Protein AF-A0AA40WEY6-F1 (afdb_monomer_lite)

Organism: NCBI:txid44276

Structure (mmCIF, N/CA/C/O backbone):
data_AF-A0AA40WEY6-F1
#
_entry.id   AF-A0AA40WEY6-F1
#
loop_
_atom_site.group_PDB
_atom_site.id
_atom_site.type_symbol
_atom_site.label_atom_id
_atom_site.label_alt_id
_atom_site.label_comp_id
_atom_site.label_asym_id
_atom_site.label_entity_id
_atom_site.label_seq_id
_atom_site.pdbx_PDB_ins_code
_atom_site.Cartn_x
_atom_site.Cartn_y
_atom_site.Cartn_z
_atom_site.occupancy
_atom_site.B_iso_or_equiv
_atom_site.auth_seq_id
_atom_site.auth_comp_id
_atom_site.auth_asym_id
_atom_site.auth_atom_id
_atom_site.pdbx_PDB_model_num
ATOM 1 N N . MET A 1 1 ? 8.053 16.768 31.066 1.00 33.12 1 MET A N 1
ATOM 2 C CA . MET A 1 1 ? 6.865 16.520 30.219 1.00 33.12 1 MET A CA 1
ATOM 3 C C . MET A 1 1 ? 7.210 15.390 29.254 1.00 33.12 1 MET A C 1
ATOM 5 O O . MET A 1 1 ? 7.901 15.615 28.272 1.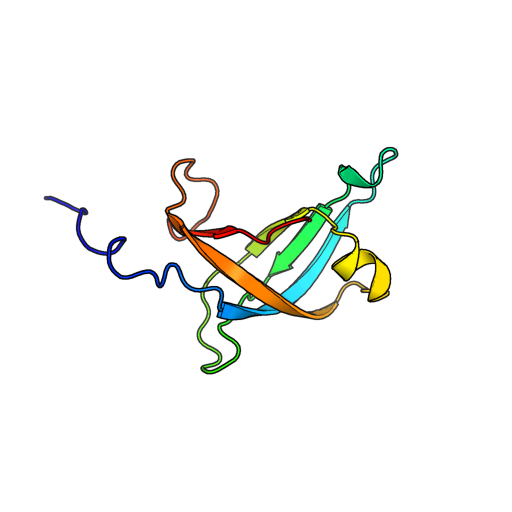00 33.12 1 MET A O 1
ATOM 9 N N . THR A 1 2 ? 6.877 14.150 29.611 1.00 35.31 2 THR A N 1
ATOM 10 C CA . THR A 1 2 ? 7.358 12.923 28.951 1.00 35.31 2 THR A CA 1
ATOM 11 C C . THR A 1 2 ? 6.358 12.433 27.902 1.00 35.31 2 THR A C 1
ATOM 13 O O . THR A 1 2 ? 5.405 11.722 28.205 1.00 35.31 2 THR A O 1
ATOM 16 N N . ALA A 1 3 ? 6.591 12.780 26.636 1.00 39.34 3 ALA A N 1
ATOM 17 C CA . ALA A 1 3 ? 5.861 12.242 25.485 1.00 39.34 3 ALA A CA 1
ATOM 18 C C . ALA A 1 3 ? 6.329 10.811 25.137 1.00 39.34 3 ALA A C 1
ATOM 20 O O . ALA A 1 3 ? 6.797 10.551 24.033 1.00 39.34 3 ALA A O 1
ATOM 21 N N . GLN A 1 4 ? 6.273 9.880 26.097 1.00 41.78 4 GLN A N 1
ATOM 22 C CA . GLN A 1 4 ? 6.926 8.569 25.968 1.00 41.78 4 GLN A CA 1
ATOM 23 C C . GLN A 1 4 ? 5.980 7.361 25.858 1.00 41.78 4 GLN A C 1
ATOM 25 O O . GLN A 1 4 ? 6.470 6.241 25.768 1.00 41.78 4 GLN A O 1
ATOM 30 N N . ASN A 1 5 ? 4.652 7.540 25.796 1.00 41.00 5 ASN A N 1
ATOM 31 C CA . ASN A 1 5 ? 3.728 6.417 26.046 1.00 41.00 5 ASN A CA 1
ATOM 32 C C . ASN A 1 5 ? 2.725 6.004 24.951 1.00 41.00 5 ASN A C 1
ATOM 34 O O . ASN A 1 5 ? 1.935 5.098 25.196 1.00 41.00 5 ASN A O 1
ATOM 38 N N . SER A 1 6 ? 2.751 6.550 23.732 1.00 46.59 6 SER A N 1
ATOM 39 C CA . SER A 1 6 ? 1.788 6.140 22.680 1.00 46.59 6 SER A CA 1
ATOM 40 C C . SER A 1 6 ? 2.329 5.137 21.646 1.00 46.59 6 SER A C 1
ATOM 42 O O . SER A 1 6 ? 1.550 4.529 20.915 1.00 46.59 6 SER A O 1
ATOM 44 N N . LEU A 1 7 ? 3.643 4.883 21.599 1.00 48.06 7 LEU A N 1
ATOM 45 C CA . LEU A 1 7 ? 4.251 3.951 20.629 1.00 48.06 7 LEU A CA 1
ATOM 46 C C . LEU A 1 7 ? 4.201 2.471 21.051 1.00 48.06 7 LEU A C 1
ATOM 48 O O . LEU A 1 7 ? 4.427 1.589 20.220 1.00 48.06 7 LEU A O 1
ATOM 52 N N . HIS A 1 8 ? 3.891 2.178 22.319 1.00 46.44 8 HIS A N 1
ATOM 53 C CA . HIS A 1 8 ? 3.832 0.808 22.847 1.00 46.44 8 HIS A CA 1
ATOM 54 C C . HIS A 1 8 ? 2.573 0.019 22.430 1.00 46.44 8 HIS A C 1
ATOM 56 O O . HIS A 1 8 ? 2.514 -1.186 22.662 1.00 46.44 8 HIS A O 1
ATOM 62 N N . ILE A 1 9 ? 1.608 0.655 21.754 1.00 52.66 9 ILE A N 1
ATOM 63 C CA . ILE A 1 9 ? 0.301 0.068 21.392 1.00 52.66 9 ILE A CA 1
ATOM 64 C C . ILE A 1 9 ? 0.157 -0.103 19.869 1.00 52.66 9 ILE A C 1
ATOM 66 O O . ILE A 1 9 ? -0.938 -0.095 19.316 1.00 52.66 9 ILE A O 1
ATOM 70 N N . LEU A 1 10 ? 1.263 -0.231 19.136 1.00 55.66 10 LEU A N 1
ATOM 71 C CA . LEU A 1 10 ? 1.183 -0.510 17.704 1.00 55.66 10 LEU A CA 1
ATOM 72 C C . LEU A 1 10 ? 1.292 -2.020 17.495 1.00 55.66 10 LEU A C 1
ATOM 74 O O . LEU A 1 10 ? 2.332 -2.605 17.826 1.00 55.66 10 LEU A O 1
ATOM 78 N N . PRO A 1 11 ? 0.241 -2.684 16.976 1.00 52.47 11 PRO A N 1
ATOM 79 C CA . PRO A 1 11 ? 0.278 -4.119 16.768 1.00 52.47 11 PRO A CA 1
ATOM 80 C C . PRO A 1 11 ? 1.468 -4.457 15.868 1.00 52.47 11 PRO A C 1
ATOM 82 O O . PRO A 1 11 ? 1.551 -4.039 14.717 1.00 52.47 11 PRO A O 1
ATOM 85 N N . ARG A 1 12 ? 2.404 -5.256 16.395 1.00 62.47 12 ARG A N 1
ATOM 86 C CA . ARG A 1 12 ? 3.531 -5.811 15.621 1.00 62.47 12 ARG A CA 1
ATOM 87 C C . ARG A 1 12 ? 3.068 -6.807 14.548 1.00 62.47 12 ARG 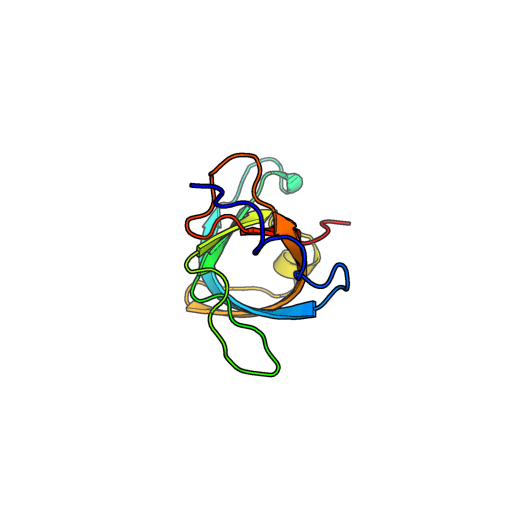A C 1
ATOM 89 O O . ARG A 1 12 ? 3.886 -7.274 13.751 1.00 62.47 12 ARG A O 1
ATOM 96 N N . LYS A 1 13 ? 1.776 -7.155 14.563 1.00 78.38 13 LYS A N 1
ATOM 97 C CA . LYS A 1 13 ? 1.113 -8.009 13.583 1.00 78.38 13 LYS A CA 1
ATOM 98 C C . LYS A 1 13 ? 1.060 -7.309 12.227 1.00 78.38 13 LYS A C 1
ATOM 100 O O . LYS A 1 13 ? 1.124 -6.087 12.120 1.00 78.38 13 LYS A O 1
ATOM 105 N N . ARG A 1 14 ? 1.021 -8.124 11.179 1.00 83.81 14 ARG A N 1
ATOM 106 C CA . ARG A 1 14 ? 0.806 -7.634 9.824 1.00 83.81 14 ARG A CA 1
ATOM 107 C C . ARG A 1 14 ? -0.684 -7.314 9.693 1.00 83.81 14 ARG A C 1
ATOM 109 O O . ARG A 1 14 ? -1.503 -8.163 10.029 1.00 83.81 14 ARG A O 1
ATOM 116 N N . THR A 1 15 ? -0.998 -6.105 9.256 1.00 89.75 15 THR A N 1
ATOM 117 C CA . THR A 1 15 ? -2.366 -5.590 9.154 1.00 89.75 15 THR A CA 1
ATOM 118 C C . THR A 1 15 ? -2.613 -5.129 7.726 1.00 89.75 15 THR A C 1
ATOM 120 O O . THR A 1 15 ? -1.676 -4.681 7.059 1.00 89.75 15 THR A O 1
ATOM 123 N N . ARG A 1 16 ? -3.858 -5.251 7.261 1.00 92.94 16 ARG A N 1
ATOM 124 C CA . ARG A 1 16 ? -4.255 -4.809 5.929 1.00 92.94 16 ARG A CA 1
ATOM 125 C C . ARG A 1 16 ? -4.642 -3.335 5.926 1.00 92.94 16 ARG A C 1
ATOM 127 O O . ARG A 1 16 ? -5.409 -2.874 6.776 1.00 92.94 16 ARG A O 1
ATOM 134 N N . PHE A 1 17 ? -4.110 -2.622 4.948 1.00 94.25 17 PHE A N 1
ATOM 135 C CA . PHE A 1 17 ? -4.362 -1.214 4.691 1.00 94.25 17 PHE A CA 1
ATOM 136 C C . PHE A 1 17 ? -4.880 -1.036 3.272 1.00 94.25 17 PHE A C 1
ATOM 138 O O . PHE A 1 17 ? -4.660 -1.894 2.416 1.00 94.25 17 PHE A O 1
ATOM 145 N N . ARG A 1 18 ? -5.526 0.100 3.040 1.00 95.88 18 ARG A N 1
ATOM 146 C CA . ARG A 1 18 ? -5.861 0.611 1.716 1.00 95.88 18 ARG A CA 1
ATOM 147 C C . ARG A 1 18 ? -5.234 1.988 1.559 1.00 95.88 18 ARG A C 1
ATOM 149 O O . ARG A 1 18 ? -5.309 2.780 2.493 1.00 95.88 18 ARG A O 1
ATOM 156 N N . GLY A 1 19 ? -4.619 2.261 0.417 1.00 95.69 19 GLY A N 1
ATOM 157 C CA . GLY A 1 19 ? -4.109 3.585 0.064 1.00 95.69 19 GLY A CA 1
ATOM 158 C C . GLY A 1 19 ? -4.407 3.906 -1.393 1.00 95.69 19 GLY A C 1
ATOM 159 O O . GLY A 1 19 ? -4.704 3.001 -2.172 1.00 95.69 19 GLY A O 1
ATOM 160 N N . MET A 1 20 ? -4.334 5.184 -1.741 1.00 97.56 20 MET A N 1
ATOM 161 C CA . MET A 1 20 ? -4.489 5.667 -3.109 1.00 97.56 20 MET A CA 1
ATOM 162 C C . MET A 1 20 ? -3.119 5.921 -3.729 1.00 97.56 20 MET A C 1
ATOM 164 O O . MET A 1 20 ? -2.240 6.477 -3.070 1.00 97.56 20 MET A O 1
ATOM 168 N N . VAL A 1 21 ? -2.925 5.516 -4.978 1.00 97.25 21 VAL A N 1
ATOM 169 C CA . VAL A 1 21 ? -1.686 5.764 -5.716 1.00 97.25 21 VAL A CA 1
ATOM 170 C C . VAL A 1 21 ? -1.615 7.241 -6.083 1.00 97.25 21 VAL A C 1
ATOM 172 O O . VAL A 1 21 ? -2.450 7.741 -6.829 1.00 97.25 21 VAL A O 1
ATOM 175 N N . GLU A 1 22 ? -0.616 7.940 -5.549 1.00 97.25 22 GLU A N 1
ATOM 176 C CA . GLU A 1 22 ? -0.365 9.360 -5.827 1.00 97.25 22 GLU A CA 1
ATOM 177 C C . GLU A 1 22 ? 0.726 9.554 -6.883 1.00 97.25 22 GLU A C 1
ATOM 179 O O . GLU A 1 22 ? 0.693 10.503 -7.654 1.00 97.25 22 GLU A O 1
ATOM 184 N N . SER A 1 23 ? 1.723 8.671 -6.935 1.00 96.50 23 SER A N 1
ATOM 185 C CA . SER A 1 23 ? 2.705 8.658 -8.022 1.00 96.50 23 SER A CA 1
ATOM 186 C C . SER A 1 23 ? 3.472 7.343 -8.069 1.00 96.50 23 SER A C 1
ATOM 188 O O . SER A 1 23 ? 3.646 6.662 -7.054 1.00 96.50 23 SER A O 1
ATOM 190 N N . ILE A 1 24 ? 3.970 7.002 -9.257 1.00 95.25 24 ILE A N 1
ATOM 191 C CA . ILE A 1 24 ? 4.887 5.884 -9.476 1.00 95.25 24 ILE A CA 1
ATOM 192 C C . ILE A 1 24 ? 6.178 6.452 -10.063 1.00 95.25 24 ILE A C 1
ATOM 194 O O . ILE A 1 24 ? 6.180 7.085 -11.115 1.00 95.25 24 ILE A O 1
ATOM 198 N N . LEU A 1 25 ? 7.285 6.247 -9.354 1.00 93.81 25 LEU A N 1
ATOM 199 C CA . LEU A 1 25 ? 8.609 6.725 -9.738 1.00 93.81 25 LEU A CA 1
ATOM 200 C C . LEU A 1 25 ? 9.409 5.546 -10.284 1.00 93.81 25 LEU A C 1
ATOM 202 O O . LEU A 1 25 ? 9.938 4.727 -9.523 1.00 93.81 25 LEU A O 1
ATOM 206 N N . HIS A 1 26 ? 9.489 5.457 -11.607 1.00 92.88 26 HIS A N 1
ATOM 207 C CA . HIS A 1 26 ? 10.282 4.436 -12.278 1.00 92.88 26 HIS A CA 1
ATOM 208 C C . HIS A 1 26 ? 11.771 4.785 -12.239 1.00 92.88 26 HIS A C 1
ATOM 210 O O . HIS A 1 26 ? 12.172 5.925 -12.467 1.00 92.88 26 HIS A O 1
ATOM 216 N N . HIS A 1 27 ? 12.599 3.782 -11.967 1.00 92.50 27 HIS A N 1
ATOM 217 C CA . HIS A 1 27 ? 14.051 3.901 -11.973 1.00 92.50 27 HIS A CA 1
ATOM 218 C C . HIS A 1 27 ? 14.672 2.877 -12.932 1.00 92.50 27 HIS A C 1
ATOM 220 O O . HIS A 1 27 ? 14.119 1.794 -13.122 1.00 92.50 27 HIS A O 1
ATOM 226 N N . LYS A 1 28 ? 15.852 3.185 -13.499 1.00 90.88 28 LYS A N 1
ATOM 227 C CA . LYS A 1 28 ? 16.580 2.280 -14.416 1.00 90.88 28 LYS A CA 1
ATOM 228 C C . LYS A 1 28 ? 16.831 0.900 -13.802 1.00 90.88 28 LYS A C 1
ATOM 230 O O . LYS A 1 28 ? 16.740 -0.107 -14.487 1.00 90.88 28 LYS A O 1
ATOM 235 N N . ASN A 1 29 ? 17.142 0.872 -12.505 1.00 88.75 29 ASN A N 1
ATOM 236 C CA . ASN A 1 29 ? 17.105 -0.341 -11.690 1.00 88.75 29 ASN A CA 1
ATOM 237 C C . ASN A 1 29 ? 15.689 -0.508 -11.092 1.00 88.75 29 ASN A C 1
ATOM 239 O O . ASN A 1 29 ? 15.336 0.290 -10.214 1.00 88.75 29 ASN A O 1
ATOM 243 N N . PRO A 1 30 ? 14.909 -1.533 -11.494 1.00 85.25 30 PRO A N 1
ATOM 244 C CA . PRO A 1 30 ? 13.542 -1.751 -11.019 1.00 85.25 30 PRO A CA 1
ATOM 245 C C . PRO A 1 30 ? 13.412 -1.858 -9.496 1.00 85.25 30 PRO A C 1
ATOM 247 O O . PRO A 1 30 ? 12.426 -1.379 -8.942 1.00 85.25 30 PRO A O 1
ATOM 250 N N . GLU A 1 31 ? 14.417 -2.393 -8.795 1.00 86.06 31 GLU A N 1
ATOM 251 C CA . GLU A 1 31 ? 14.408 -2.515 -7.327 1.00 86.06 31 GLU A CA 1
ATOM 252 C C . GLU A 1 31 ? 14.470 -1.153 -6.613 1.00 86.06 31 GLU A C 1
ATOM 254 O O . GLU A 1 31 ? 14.090 -1.008 -5.448 1.00 86.06 31 GLU A O 1
ATOM 259 N N . GLN A 1 32 ? 14.932 -0.121 -7.317 1.00 89.81 32 GLN A N 1
ATOM 260 C CA . GLN A 1 32 ? 14.967 1.251 -6.820 1.00 89.81 32 GLN A CA 1
ATOM 261 C C . GLN A 1 32 ? 13.720 2.055 -7.202 1.00 89.81 32 GLN A C 1
ATOM 263 O O . GLN A 1 32 ? 13.567 3.178 -6.726 1.00 89.81 32 GLN A O 1
ATOM 268 N N . SER A 1 33 ? 12.800 1.481 -7.982 1.00 91.94 33 SER A N 1
ATOM 269 C CA . SER A 1 33 ? 11.526 2.134 -8.280 1.00 91.94 33 SER A CA 1
ATOM 270 C C . SER A 1 33 ? 10.703 2.317 -7.002 1.00 91.94 33 SER A C 1
ATOM 272 O O . SER A 1 33 ? 10.835 1.565 -6.022 1.00 91.94 33 SER A O 1
ATOM 274 N N . ARG A 1 34 ? 9.875 3.358 -6.973 1.00 94.19 34 ARG A N 1
ATOM 275 C CA . ARG A 1 34 ? 9.075 3.737 -5.804 1.00 94.19 34 ARG A CA 1
ATOM 276 C C . ARG A 1 34 ? 7.623 3.975 -6.187 1.00 94.19 34 ARG A C 1
ATOM 278 O O . ARG A 1 34 ? 7.317 4.262 -7.336 1.00 94.19 34 ARG A O 1
ATOM 285 N N . ILE A 1 35 ? 6.748 3.872 -5.199 1.00 94.81 35 ILE A N 1
ATOM 286 C CA . ILE A 1 35 ? 5.335 4.225 -5.302 1.00 94.81 35 ILE A CA 1
ATOM 287 C C . ILE A 1 35 ? 4.956 5.062 -4.087 1.00 94.81 35 ILE A C 1
ATOM 289 O O . ILE A 1 35 ? 5.258 4.684 -2.951 1.00 94.81 35 ILE A O 1
ATOM 293 N N . LEU A 1 36 ? 4.353 6.219 -4.327 1.00 94.94 36 LEU A N 1
ATOM 294 C CA . LEU A 1 36 ? 3.806 7.078 -3.290 1.00 94.94 36 LEU A CA 1
ATOM 295 C C . LEU A 1 36 ? 2.341 6.710 -3.100 1.00 94.94 36 LEU A C 1
ATOM 297 O O . LEU A 1 36 ? 1.558 6.763 -4.049 1.00 94.94 36 LEU A O 1
ATOM 301 N N . LEU A 1 37 ? 1.993 6.309 -1.880 1.00 95.50 37 LEU A N 1
ATOM 302 C CA . LEU A 1 37 ? 0.610 6.059 -1.499 1.00 95.50 37 LEU A CA 1
ATOM 303 C C . LEU A 1 37 ? 0.151 7.140 -0.533 1.00 95.50 37 LEU A C 1
ATOM 305 O O . LEU A 1 37 ? 0.866 7.438 0.426 1.00 95.50 37 LEU A O 1
ATOM 309 N N . GLN A 1 38 ? -1.052 7.653 -0.754 1.00 95.56 38 GLN A N 1
ATOM 310 C CA . GLN A 1 38 ? -1.717 8.618 0.114 1.00 95.56 38 GLN A CA 1
ATOM 311 C C . GLN A 1 38 ? -3.015 8.063 0.703 1.00 95.56 38 GLN A C 1
ATOM 313 O O . GLN A 1 38 ? -3.461 6.971 0.339 1.00 95.56 38 GLN A O 1
ATOM 318 N N . ASP A 1 39 ? -3.590 8.796 1.655 1.00 94.81 39 ASP A N 1
ATOM 319 C CA . ASP A 1 39 ? -4.828 8.449 2.356 1.00 94.81 39 ASP A CA 1
ATOM 320 C C . ASP A 1 39 ? -4.821 7.017 2.908 1.00 94.81 39 ASP A C 1
ATOM 322 O O . ASP A 1 39 ? -5.802 6.272 2.816 1.00 94.81 39 ASP A O 1
ATOM 326 N N . ILE A 1 40 ? -3.692 6.602 3.492 1.00 93.81 40 ILE A N 1
ATOM 327 C CA . ILE A 1 40 ? -3.499 5.217 3.907 1.00 93.81 40 ILE A CA 1
ATOM 328 C C . ILE A 1 40 ? -4.326 4.931 5.158 1.00 93.81 40 ILE A C 1
ATOM 330 O O . ILE A 1 40 ? -4.044 5.415 6.263 1.00 93.81 40 ILE A O 1
ATOM 334 N N . ARG A 1 41 ? -5.338 4.085 4.988 1.00 93.81 41 ARG A N 1
ATOM 335 C CA . ARG A 1 41 ? -6.351 3.745 5.986 1.00 93.81 41 ARG A CA 1
ATOM 336 C C . ARG A 1 41 ? -6.269 2.281 6.387 1.00 93.81 41 ARG A C 1
ATOM 338 O O . ARG A 1 41 ? -5.912 1.414 5.591 1.00 93.81 41 ARG A O 1
ATOM 345 N N . LEU A 1 42 ? -6.628 1.988 7.634 1.00 93.19 42 LEU A N 1
ATOM 346 C CA . LEU A 1 42 ? -6.893 0.618 8.078 1.00 93.19 42 LEU A CA 1
ATOM 347 C C . LEU A 1 42 ? -8.078 0.059 7.297 1.00 93.19 42 LEU A C 1
ATOM 349 O O . LEU A 1 42 ? -9.148 0.661 7.323 1.00 93.19 42 LEU A O 1
ATOM 353 N N . LEU A 1 43 ? -7.915 -1.104 6.662 1.00 92.75 43 LEU A N 1
ATOM 354 C CA . LEU A 1 43 ? -8.976 -1.660 5.818 1.00 92.75 43 LEU A CA 1
ATOM 355 C C . LEU A 1 43 ? -10.251 -1.959 6.623 1.00 92.75 43 LEU A C 1
ATOM 357 O O . LEU A 1 43 ? -11.348 -1.661 6.173 1.00 92.75 43 LEU A O 1
ATOM 361 N N . ILE A 1 44 ? -10.098 -2.503 7.834 1.00 90.44 44 ILE A N 1
ATOM 362 C CA . ILE A 1 44 ? -11.229 -2.949 8.663 1.00 90.44 44 ILE A CA 1
ATOM 363 C C . ILE A 1 44 ? -12.087 -1.808 9.220 1.00 90.44 44 ILE A C 1
ATOM 365 O O . ILE A 1 44 ? -13.256 -2.019 9.511 1.00 90.44 44 ILE A O 1
ATOM 369 N N . SER A 1 45 ? -11.507 -0.625 9.429 1.00 90.81 45 SER A N 1
ATOM 370 C CA . SER A 1 45 ? -12.177 0.478 10.132 1.00 90.81 45 SER A CA 1
ATOM 371 C C . SER A 1 45 ? -12.263 1.760 9.315 1.00 90.81 45 SER A C 1
ATOM 373 O O . SER A 1 45 ? -12.874 2.722 9.765 1.00 90.81 45 SER A O 1
ATOM 375 N N . GLY A 1 46 ? -11.592 1.834 8.163 1.00 92.00 46 GLY A N 1
ATOM 376 C CA . GLY A 1 46 ? -11.473 3.057 7.367 1.00 92.00 46 GLY A CA 1
ATOM 377 C C . GLY A 1 46 ? -10.682 4.182 8.048 1.00 92.00 46 GLY A C 1
ATOM 378 O O . GLY A 1 46 ? -10.539 5.266 7.472 1.00 92.00 46 GLY A O 1
ATOM 379 N N . LYS A 1 47 ? -10.150 3.946 9.259 1.00 90.81 47 LYS A N 1
ATOM 380 C CA . LYS A 1 47 ? -9.408 4.942 10.034 1.00 90.81 47 LYS A CA 1
ATOM 381 C C . LYS A 1 47 ? -8.132 5.323 9.295 1.00 90.81 47 LYS A C 1
ATOM 383 O O . LYS A 1 47 ? -7.315 4.452 8.994 1.00 90.81 47 LYS A O 1
ATOM 388 N N . LEU A 1 48 ? -7.945 6.620 9.070 1.00 90.75 48 LEU A N 1
ATOM 389 C CA . LEU A 1 48 ? -6.716 7.172 8.511 1.00 90.75 48 LEU A CA 1
ATOM 390 C C . LEU A 1 48 ? -5.537 6.922 9.460 1.00 90.75 48 LEU A C 1
ATOM 392 O O . LEU A 1 48 ? -5.627 7.190 10.660 1.00 90.75 48 LEU A O 1
ATOM 396 N N . VAL A 1 49 ? -4.444 6.385 8.918 1.00 89.31 49 VAL A N 1
ATOM 397 C CA . VAL A 1 49 ? -3.228 6.051 9.674 1.00 89.31 49 VAL A CA 1
ATOM 398 C C . VAL A 1 49 ? -2.053 6.904 9.219 1.00 89.31 49 VAL A C 1
ATOM 400 O O . VAL A 1 49 ? -1.365 7.491 10.056 1.00 89.31 49 VAL A O 1
ATOM 403 N N . ILE A 1 50 ? -1.830 6.996 7.907 1.00 88.06 50 ILE A N 1
ATOM 404 C CA . ILE A 1 50 ? -0.755 7.797 7.320 1.00 88.06 50 ILE A CA 1
ATOM 405 C C . ILE A 1 50 ? -1.325 8.630 6.173 1.00 88.06 50 ILE A C 1
ATOM 407 O O . ILE A 1 50 ? -2.019 8.089 5.318 1.00 88.06 50 ILE A O 1
ATOM 411 N N . GLN A 1 51 ? -1.013 9.928 6.171 1.00 91.50 51 GLN A N 1
ATOM 412 C CA . GLN A 1 51 ? -1.397 10.861 5.106 1.00 91.50 51 GLN A CA 1
ATOM 413 C C . GLN A 1 51 ? -0.748 10.475 3.779 1.00 91.50 51 GLN A C 1
ATOM 415 O O . GLN A 1 51 ? -1.453 10.216 2.816 1.00 91.50 51 GLN A O 1
ATOM 420 N N . SER A 1 52 ? 0.578 10.340 3.752 1.00 91.88 52 SER A N 1
ATOM 421 C CA . SER A 1 52 ? 1.307 9.826 2.594 1.00 91.88 52 SER A CA 1
ATOM 422 C C . SER A 1 52 ? 2.578 9.087 3.009 1.00 91.88 52 SER A C 1
ATOM 424 O O . SER A 1 52 ? 3.178 9.364 4.053 1.00 91.88 52 SER A O 1
ATOM 426 N N . GLN A 1 53 ? 2.979 8.090 2.220 1.00 91.69 53 GLN A N 1
ATOM 427 C CA . GLN A 1 53 ? 4.245 7.391 2.408 1.00 91.69 53 GLN A CA 1
ATOM 428 C C . GLN A 1 53 ? 4.788 6.828 1.096 1.00 91.69 53 GLN A C 1
ATOM 430 O O . GLN A 1 53 ? 4.078 6.170 0.335 1.00 91.69 53 GLN A O 1
ATOM 435 N N . LEU A 1 54 ? 6.090 7.017 0.887 1.00 91.75 54 LEU A N 1
ATOM 436 C CA . LEU A 1 54 ? 6.819 6.391 -0.204 1.00 91.75 54 LEU A CA 1
ATOM 437 C C . LEU A 1 54 ? 7.187 4.941 0.149 1.00 91.75 54 LEU A C 1
ATOM 439 O O . LEU A 1 54 ? 7.764 4.661 1.204 1.00 91.75 54 LEU A O 1
ATOM 443 N N . PHE A 1 55 ? 6.896 4.020 -0.761 1.00 91.56 55 PHE A N 1
ATOM 444 C CA . PHE A 1 55 ? 7.278 2.614 -0.685 1.00 91.56 55 PHE A CA 1
ATOM 445 C C . PHE A 1 55 ? 8.183 2.239 -1.853 1.00 91.56 55 PHE A C 1
ATOM 447 O O . PHE A 1 55 ? 8.213 2.899 -2.888 1.00 91.56 55 PHE A O 1
ATOM 454 N N . TYR A 1 56 ? 8.904 1.132 -1.702 1.00 91.94 56 TYR A N 1
ATOM 455 C CA . TYR A 1 56 ? 9.489 0.431 -2.840 1.00 91.94 56 TYR A CA 1
ATOM 456 C C . TYR A 1 56 ? 8.370 -0.090 -3.742 1.00 91.94 56 TYR A C 1
ATOM 458 O O . TYR A 1 56 ? 7.395 -0.666 -3.247 1.00 91.94 56 TYR A O 1
ATOM 466 N N . LEU A 1 57 ? 8.537 0.054 -5.056 1.00 90.94 57 LEU A N 1
ATOM 467 C CA . LEU A 1 57 ? 7.660 -0.572 -6.039 1.00 90.94 57 LEU A CA 1
ATOM 468 C C . LEU A 1 57 ? 7.974 -2.076 -6.096 1.00 90.94 57 LEU A C 1
ATOM 470 O O . LEU A 1 57 ? 8.694 -2.555 -6.965 1.00 90.94 57 LEU A O 1
ATOM 474 N N . SER A 1 58 ? 7.496 -2.809 -5.089 1.00 88.62 58 SER A N 1
ATOM 475 C CA . SER A 1 58 ? 7.694 -4.257 -4.966 1.00 88.62 58 SER A CA 1
ATOM 476 C C . SER A 1 58 ? 7.111 -5.017 -6.160 1.00 88.62 58 SER A C 1
ATOM 478 O O . SER A 1 58 ? 6.178 -4.527 -6.798 1.00 88.62 58 SER A O 1
ATOM 480 N N . ARG A 1 59 ? 7.556 -6.263 -6.382 1.00 87.75 59 ARG A N 1
ATOM 481 C CA . ARG A 1 59 ? 6.989 -7.143 -7.424 1.00 87.75 59 ARG A CA 1
ATOM 482 C C . ARG A 1 59 ? 5.464 -7.220 -7.358 1.00 87.75 59 ARG A C 1
ATOM 484 O O . ARG A 1 59 ? 4.809 -7.147 -8.384 1.00 87.75 59 ARG A O 1
ATOM 491 N N . LYS A 1 60 ? 4.895 -7.281 -6.148 1.00 88.44 60 LYS A N 1
ATOM 492 C CA . LYS A 1 60 ? 3.439 -7.325 -5.956 1.00 88.44 60 LYS A CA 1
ATOM 493 C C . LYS A 1 60 ? 2.727 -6.075 -6.491 1.00 88.44 60 LYS A C 1
ATOM 495 O O . LYS A 1 60 ? 1.652 -6.212 -7.054 1.00 88.44 60 LYS A O 1
ATOM 500 N N . PHE A 1 61 ? 3.308 -4.884 -6.337 1.00 90.56 61 PHE A N 1
ATOM 501 C CA . PHE A 1 61 ? 2.740 -3.671 -6.937 1.00 90.56 61 PHE A CA 1
ATOM 502 C C . PHE A 1 61 ? 2.941 -3.638 -8.454 1.00 90.56 61 PHE A C 1
ATOM 504 O O . PHE A 1 61 ? 2.042 -3.221 -9.170 1.00 90.56 61 PHE A O 1
ATOM 511 N N . GLN A 1 62 ? 4.079 -4.133 -8.949 1.00 88.69 62 GLN A N 1
ATOM 512 C CA . GLN A 1 62 ? 4.341 -4.219 -10.390 1.00 88.69 62 GLN A CA 1
ATOM 513 C C . GLN A 1 62 ? 3.341 -5.139 -11.103 1.00 88.69 62 GLN A C 1
ATOM 515 O O . GLN A 1 62 ? 2.897 -4.825 -12.198 1.00 88.69 62 GLN A O 1
ATOM 520 N N . THR A 1 63 ? 2.936 -6.245 -10.474 1.00 90.12 63 THR A N 1
ATOM 521 C CA . THR A 1 63 ? 1.954 -7.184 -11.045 1.00 90.12 63 THR A CA 1
ATOM 522 C C . THR A 1 63 ? 0.508 -6.680 -11.025 1.00 90.12 63 THR A C 1
ATOM 524 O O . THR A 1 63 ? -0.366 -7.371 -11.533 1.00 90.12 63 THR A O 1
ATOM 527 N N . MET A 1 64 ? 0.231 -5.538 -10.388 1.00 90.38 64 MET A N 1
ATOM 528 C CA . MET A 1 64 ? -1.126 -4.993 -10.240 1.00 90.38 64 MET A CA 1
ATOM 529 C C . MET A 1 64 ? -1.502 -3.972 -11.322 1.00 90.38 64 MET A C 1
ATOM 531 O O . MET A 1 64 ? -2.631 -3.503 -11.295 1.00 90.38 64 MET A O 1
ATOM 535 N N . ASP A 1 65 ? -0.578 -3.622 -12.226 1.00 89.69 65 ASP A N 1
ATOM 536 C CA . ASP A 1 65 ? -0.776 -2.615 -13.287 1.00 89.69 65 ASP A CA 1
ATOM 537 C C . ASP A 1 65 ? -1.349 -1.272 -12.784 1.00 89.69 65 ASP A C 1
ATOM 539 O O . ASP A 1 65 ? -2.185 -0.634 -13.419 1.00 89.69 65 ASP A O 1
ATOM 543 N N . LEU A 1 66 ? -0.903 -0.861 -11.591 1.00 93.50 66 LEU A N 1
ATOM 544 C CA . LEU A 1 66 ? -1.430 0.309 -10.888 1.00 93.50 66 LEU A CA 1
ATOM 545 C C . LEU A 1 66 ? -1.193 1.603 -11.670 1.00 93.50 66 LEU A C 1
ATOM 547 O O . LEU A 1 66 ? -0.076 1.871 -12.116 1.00 93.50 66 LEU A O 1
ATOM 551 N 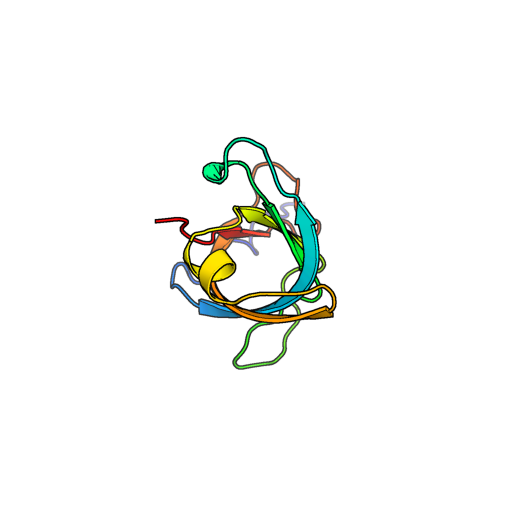N . GLN A 1 67 ? -2.217 2.446 -11.711 1.00 95.00 67 GLN A N 1
ATOM 552 C CA . GLN A 1 67 ? -2.205 3.788 -12.277 1.00 95.00 67 GLN A CA 1
ATOM 553 C C . GLN A 1 67 ? -2.404 4.854 -11.193 1.00 95.00 67 GLN A C 1
ATOM 555 O O . GLN A 1 67 ? -2.781 4.578 -10.052 1.00 95.00 67 GLN A O 1
ATOM 560 N N . LEU A 1 68 ? -2.132 6.111 -11.549 1.00 95.81 68 LEU A N 1
ATOM 561 C CA . LEU A 1 68 ? -2.437 7.260 -10.69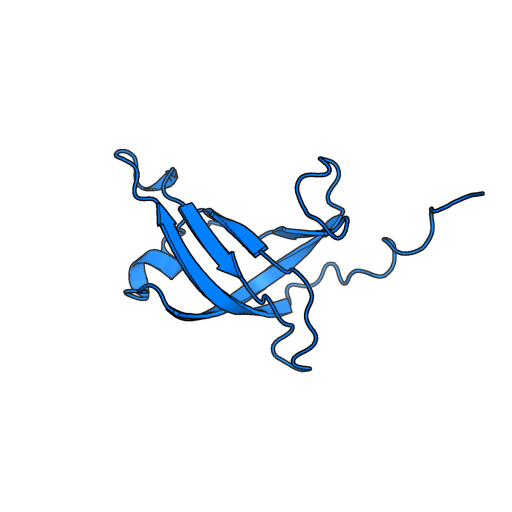9 1.00 95.81 68 LEU A CA 1
ATOM 562 C C . LEU A 1 68 ? -3.932 7.281 -10.341 1.00 95.81 68 LEU A C 1
ATOM 564 O O . LEU A 1 68 ? -4.779 7.234 -11.227 1.00 95.81 68 LEU A O 1
ATOM 568 N N . GLY A 1 69 ? -4.245 7.415 -9.052 1.00 96.50 69 GLY A N 1
ATOM 569 C CA . GLY A 1 69 ? -5.618 7.437 -8.541 1.00 96.50 69 GLY A CA 1
ATOM 570 C C . GLY A 1 69 ? -6.174 6.067 -8.146 1.00 96.50 69 GLY A C 1
ATOM 571 O O . GLY A 1 69 ? -7.198 6.013 -7.463 1.00 96.50 69 GLY A O 1
ATOM 572 N N . ASP A 1 70 ? -5.493 4.969 -8.483 1.00 97.12 70 ASP A N 1
ATOM 573 C CA . ASP A 1 70 ? -5.954 3.633 -8.111 1.00 97.12 70 ASP A CA 1
ATOM 574 C C . ASP A 1 70 ? -5.933 3.419 -6.598 1.00 97.12 70 ASP A C 1
ATOM 576 O O . ASP A 1 70 ? -5.052 3.897 -5.878 1.00 97.12 70 ASP A O 1
ATOM 580 N N . GLN A 1 71 ? -6.891 2.635 -6.104 1.00 96.38 71 GLN A N 1
ATOM 581 C CA . GLN A 1 71 ? -6.866 2.139 -4.732 1.00 96.38 71 GLN A CA 1
ATOM 582 C C . GLN A 1 71 ? -6.143 0.798 -4.678 1.00 96.38 71 GLN A C 1
ATOM 584 O O . GLN A 1 71 ? -6.503 -0.147 -5.374 1.00 96.38 71 GLN A O 1
ATOM 589 N N . VAL A 1 72 ? -5.169 0.688 -3.779 1.00 94.94 72 VAL A N 1
ATOM 590 C CA . VAL A 1 72 ? -4.427 -0.550 -3.555 1.00 94.94 72 VAL A CA 1
ATOM 591 C C . VAL A 1 72 ? -4.563 -1.022 -2.117 1.00 94.94 72 VAL A C 1
ATOM 593 O O . VAL A 1 72 ? -4.423 -0.255 -1.161 1.00 94.94 72 VAL A O 1
ATOM 596 N N . GLU A 1 73 ? -4.809 -2.320 -1.962 1.00 94.94 73 GLU A N 1
ATOM 597 C CA . GLU A 1 73 ? -4.828 -2.990 -0.668 1.00 94.94 73 GLU A CA 1
ATOM 598 C C . GLU A 1 73 ? -3.538 -3.762 -0.426 1.00 94.94 73 GLU A C 1
ATOM 600 O O . GLU A 1 73 ? -3.051 -4.519 -1.272 1.00 94.94 73 GLU A O 1
ATOM 605 N N . PHE A 1 74 ? -2.970 -3.593 0.763 1.00 92.69 74 PHE A N 1
ATOM 606 C CA . PHE A 1 74 ? -1.667 -4.156 1.062 1.00 92.69 74 PHE A CA 1
ATOM 607 C C . PHE A 1 74 ? -1.476 -4.447 2.548 1.00 92.69 74 PHE A C 1
ATOM 609 O O . PHE A 1 74 ? -2.001 -3.774 3.432 1.00 92.69 74 PHE A O 1
ATOM 616 N N . ASP A 1 75 ? -0.682 -5.480 2.824 1.00 91.19 75 ASP A N 1
ATOM 617 C CA . ASP A 1 75 ? -0.415 -5.949 4.179 1.00 91.19 75 ASP A CA 1
ATOM 618 C C . ASP A 1 75 ? 0.935 -5.413 4.666 1.00 91.19 75 ASP A C 1
ATOM 620 O O . ASP A 1 75 ? 1.989 -5.842 4.179 1.00 91.19 75 ASP A O 1
ATOM 624 N N . ALA A 1 76 ? 0.924 -4.538 5.671 1.00 90.62 76 ALA A N 1
ATOM 625 C CA . ALA A 1 76 ? 2.117 -3.908 6.238 1.00 90.62 76 ALA A CA 1
ATOM 626 C C . ALA A 1 76 ? 2.187 -4.069 7.765 1.00 90.62 76 ALA A C 1
ATOM 628 O O . ALA A 1 76 ? 1.222 -4.456 8.424 1.00 90.62 76 ALA A O 1
ATOM 629 N N . ARG A 1 77 ? 3.357 -3.794 8.348 1.00 88.56 77 ARG A N 1
ATOM 630 C CA . ARG A 1 77 ? 3.530 -3.692 9.807 1.00 88.56 77 ARG A CA 1
ATOM 631 C C . ARG A 1 77 ? 3.709 -2.234 10.191 1.00 88.56 77 ARG A C 1
ATOM 633 O O . ARG A 1 77 ? 4.548 -1.561 9.597 1.00 88.56 77 ARG A O 1
ATOM 640 N N . ILE A 1 78 ? 3.015 -1.776 11.226 1.00 86.62 78 ILE A N 1
ATOM 641 C CA . ILE A 1 78 ? 3.270 -0.444 11.777 1.00 86.62 78 ILE A CA 1
ATOM 642 C C . ILE A 1 78 ? 4.583 -0.487 12.571 1.00 86.62 78 ILE A C 1
ATOM 644 O O . ILE A 1 78 ? 4.836 -1.408 13.355 1.00 86.62 78 ILE A O 1
ATOM 648 N N . LYS A 1 79 ? 5.457 0.489 12.338 1.00 84.56 79 LYS A N 1
ATOM 649 C CA . LYS A 1 79 ? 6.718 0.673 13.056 1.00 84.56 79 LYS A CA 1
ATOM 650 C C . LYS A 1 79 ? 6.827 2.116 13.546 1.00 84.56 79 LYS A C 1
ATOM 652 O O . LYS A 1 79 ? 6.383 3.009 12.831 1.00 84.56 79 LYS A O 1
ATOM 657 N N . PRO A 1 80 ? 7.453 2.358 14.710 1.00 80.94 80 PRO A N 1
ATOM 658 C CA . PRO A 1 80 ? 7.825 3.710 15.099 1.00 80.94 80 PRO A CA 1
ATOM 659 C C . PRO A 1 80 ? 8.762 4.288 14.045 1.00 80.94 80 PRO A C 1
ATOM 661 O O . PRO A 1 80 ? 9.702 3.614 13.595 1.00 80.94 80 PRO A O 1
ATOM 664 N N . ASP A 1 81 ? 8.516 5.529 13.661 1.00 77.31 81 ASP A N 1
ATOM 665 C CA . ASP A 1 81 ? 9.381 6.205 12.722 1.00 77.31 81 ASP A CA 1
ATOM 666 C C . ASP A 1 81 ? 10.520 6.933 13.431 1.00 77.31 81 ASP A C 1
ATOM 668 O O . ASP A 1 81 ? 10.461 8.114 13.747 1.00 77.31 81 ASP A O 1
ATOM 672 N N . ARG A 1 82 ? 11.605 6.194 13.660 1.00 71.25 82 ARG A N 1
ATOM 673 C CA . ARG A 1 82 ? 12.800 6.708 14.343 1.00 71.25 82 ARG A CA 1
A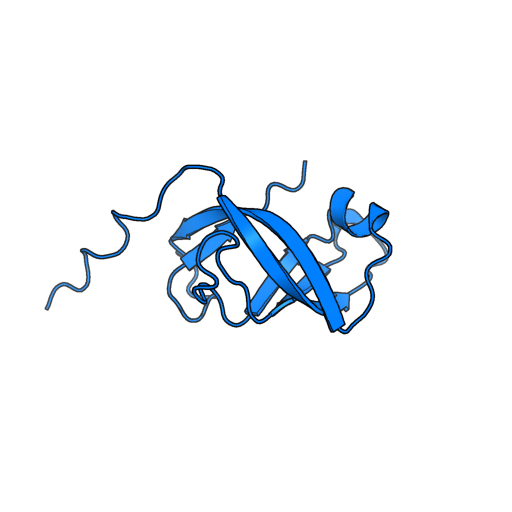TOM 674 C C . ARG A 1 82 ? 13.574 7.767 13.550 1.00 71.25 82 ARG A C 1
ATOM 676 O O . ARG A 1 82 ? 14.508 8.333 14.098 1.00 71.25 82 ARG A O 1
ATOM 683 N N . LYS A 1 83 ? 13.255 7.971 12.267 1.00 68.94 83 LYS A N 1
ATOM 684 C CA . LYS A 1 83 ? 13.952 8.933 11.401 1.00 68.94 83 LYS A CA 1
ATOM 685 C C . LYS A 1 83 ? 13.184 10.250 11.225 1.00 68.94 83 LYS A C 1
ATOM 687 O O . LYS A 1 83 ? 13.733 11.151 10.608 1.00 68.94 83 LYS A O 1
ATOM 692 N N . GLY A 1 84 ? 11.954 10.355 11.744 1.00 60.91 84 GLY A N 1
ATOM 693 C CA . GLY A 1 84 ? 11.130 11.568 11.641 1.00 60.91 84 GLY A CA 1
ATOM 694 C C . GLY A 1 84 ? 10.716 11.935 10.212 1.00 60.91 84 GLY A C 1
ATOM 695 O O . GLY A 1 84 ? 10.499 13.102 9.921 1.00 60.91 84 GLY A O 1
ATOM 696 N N . ILE A 1 85 ? 10.651 10.956 9.309 1.00 61.03 85 ILE A N 1
ATOM 697 C CA . ILE A 1 85 ? 10.325 11.158 7.889 1.00 61.03 85 ILE A CA 1
ATOM 698 C C . ILE A 1 85 ? 8.800 11.162 7.677 1.00 61.03 85 ILE A C 1
ATOM 700 O O . ILE A 1 85 ? 8.294 11.760 6.735 1.00 61.03 85 ILE A O 1
ATOM 704 N N . SER A 1 86 ? 8.055 10.493 8.556 1.00 60.38 86 SER A N 1
ATOM 705 C CA . SER A 1 86 ? 6.596 10.423 8.560 1.00 60.38 86 SER A CA 1
ATOM 706 C C . SER A 1 86 ? 5.991 11.459 9.505 1.00 60.38 86 SER A C 1
ATOM 708 O O . SER A 1 86 ? 6.440 11.639 10.639 1.00 60.38 86 SER A O 1
ATOM 710 N N . SER A 1 87 ? 4.898 12.078 9.068 1.00 56.97 87 SER A N 1
ATOM 711 C CA . SER A 1 87 ? 4.197 13.149 9.789 1.00 56.97 87 SER A CA 1
ATOM 712 C C . SER A 1 87 ? 3.653 12.718 11.159 1.00 56.97 87 SER A C 1
ATOM 714 O O . SER A 1 87 ? 3.468 13.547 12.042 1.00 56.97 87 SER A O 1
ATOM 716 N N . ASN A 1 88 ? 3.416 11.416 11.356 1.00 61.91 88 ASN A N 1
ATOM 717 C CA . ASN A 1 88 ? 2.681 10.874 12.505 1.00 61.91 88 ASN A CA 1
ATOM 718 C C . ASN A 1 88 ? 3.545 10.016 13.447 1.00 61.91 88 ASN A C 1
ATOM 720 O O . ASN A 1 88 ? 3.007 9.217 14.212 1.00 61.91 88 ASN A O 1
ATOM 724 N N . SER A 1 89 ? 4.880 10.133 13.397 1.00 74.50 89 SER A N 1
ATOM 725 C CA . SER A 1 89 ? 5.816 9.321 14.211 1.00 74.50 89 SER A CA 1
ATOM 726 C C . SER A 1 89 ? 5.718 7.800 13.984 1.00 74.50 89 SER A C 1
ATOM 728 O O . SER A 1 89 ? 6.285 7.005 14.745 1.00 74.50 89 SER A O 1
ATOM 730 N N . ILE A 1 90 ? 5.016 7.370 12.932 1.00 80.12 90 ILE A N 1
ATOM 731 C CA . ILE A 1 90 ? 4.795 5.971 12.565 1.00 80.12 90 ILE A CA 1
ATOM 732 C C . ILE A 1 90 ? 4.998 5.784 11.065 1.00 80.12 90 ILE A C 1
ATOM 734 O O . ILE A 1 90 ? 4.561 6.594 10.257 1.00 80.12 90 ILE A O 1
ATOM 738 N N . ARG A 1 91 ? 5.598 4.657 10.690 1.00 84.56 91 ARG A N 1
ATOM 739 C CA . ARG A 1 91 ? 5.745 4.236 9.298 1.00 84.56 91 ARG A CA 1
ATOM 740 C C . ARG A 1 91 ? 5.178 2.847 9.081 1.00 84.56 91 ARG A C 1
ATOM 742 O O . ARG A 1 91 ? 5.270 1.976 9.952 1.00 84.56 91 ARG A O 1
ATOM 749 N N . LEU A 1 92 ? 4.664 2.608 7.887 1.00 86.38 92 LEU A N 1
ATOM 750 C CA . LEU A 1 92 ? 4.282 1.280 7.438 1.00 86.38 92 LEU A CA 1
ATOM 751 C C . LEU A 1 92 ? 5.483 0.605 6.796 1.00 86.38 92 LEU A C 1
ATOM 753 O O . LEU A 1 92 ? 5.997 1.041 5.772 1.00 86.38 92 LEU A O 1
ATOM 757 N N . ASN A 1 93 ? 5.942 -0.482 7.403 1.00 85.25 93 ASN A N 1
ATOM 758 C CA . ASN A 1 93 ? 6.932 -1.338 6.780 1.00 85.25 93 ASN A CA 1
ATOM 759 C C . ASN A 1 93 ? 6.214 -2.383 5.926 1.00 85.25 93 ASN A C 1
ATOM 761 O O . ASN A 1 93 ? 5.640 -3.343 6.458 1.00 85.25 93 ASN A O 1
ATOM 765 N N . TYR A 1 94 ? 6.244 -2.171 4.614 1.00 77.50 94 TYR A N 1
ATOM 766 C CA . TYR A 1 94 ? 5.805 -3.150 3.636 1.00 77.50 94 TYR A CA 1
ATOM 767 C C . TYR A 1 94 ? 6.987 -4.062 3.288 1.00 77.50 94 TYR A C 1
ATOM 769 O O . TYR A 1 94 ? 7.982 -3.570 2.758 1.00 77.50 94 TYR A O 1
ATOM 777 N N . PRO A 1 95 ? 6.951 -5.363 3.620 1.00 60.75 95 PRO A N 1
ATOM 778 C CA . PRO A 1 95 ? 8.065 -6.240 3.299 1.00 60.75 95 PR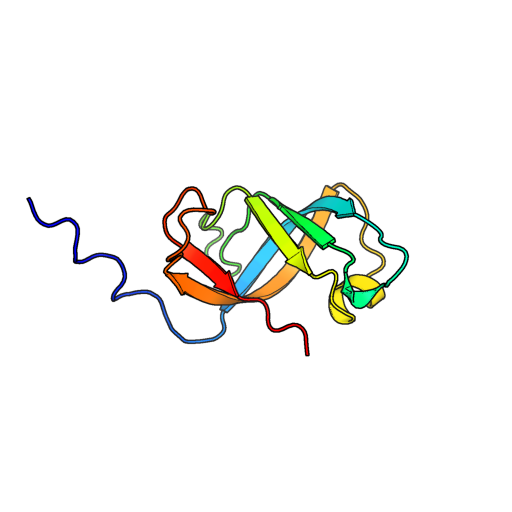O A CA 1
ATOM 779 C C . PRO A 1 95 ? 8.118 -6.454 1.785 1.00 60.75 95 PRO A C 1
ATOM 781 O O . PRO A 1 95 ? 7.158 -6.921 1.180 1.00 60.75 95 PRO A O 1
ATOM 784 N N . THR A 1 96 ? 9.258 -6.105 1.203 1.00 61.22 96 THR A N 1
ATOM 785 C CA . THR A 1 96 ? 9.531 -6.094 -0.238 1.00 61.22 96 THR A CA 1
ATOM 786 C C . THR A 1 96 ? 10.076 -7.422 -0.770 1.00 61.22 96 THR A C 1
ATOM 788 O O . THR A 1 96 ? 10.706 -7.416 -1.822 1.00 61.22 96 THR A O 1
ATOM 791 N N . LYS A 1 97 ? 9.898 -8.532 -0.038 1.00 50.50 97 LYS A N 1
ATOM 792 C CA . LYS A 1 97 ? 10.355 -9.852 -0.502 1.00 50.50 97 LYS A CA 1
ATOM 793 C C . LYS A 1 97 ? 9.486 -10.355 -1.646 1.00 50.50 97 LYS A C 1
ATOM 795 O O . LYS A 1 97 ? 8.248 -10.285 -1.482 1.00 50.50 97 LYS A O 1
#

pLDDT: mean 82.18, std 17.07, range [33.12, 97.56]

Secondary structure (DSSP, 8-state):
----SSGGGS--S-EEEEEEEEEEE--SSGGG-EEEEEEEEETTT--EEEEEEEEE--HHHHTTT--TT-EEEEEEEEEE-TTS-STTSEEEE----

Foldseek 3Di:
DDPDPDQVPFPQDWFKKKWFWADWADDPPLQQTKTKTAQIAGPVPSHGDFGIDIDRCAPVNVVVPDDHGDMDMAIWGKDQDPPCPTPRRIDTHGDRD

Sequence (97 aa):
MTAQNSLHILPRKRTRFRGMVESILHHKNPEQSRILLQDIRLLISGKLVIQSQLFYLSRKFQTMDLQLGDQVEFDARIKPDRKGISSNSIRLNYPTK

Radius of gyration: 13.92 Å; chains: 1; bounding box: 29×26×45 Å